Protein AF-A0A4S2RS09-F1 (afdb_monomer)

Radius of gyration: 14.32 Å; Cα contacts (8 Å, |Δi|>4): 68; chains: 1; bounding box: 37×28×32 Å

Structure (mmCIF, N/CA/C/O backbone):
data_AF-A0A4S2RS09-F1
#
_entry.id   AF-A0A4S2RS09-F1
#
loop_
_atom_site.group_PDB
_atom_site.id
_atom_site.type_symbol
_atom_site.label_atom_id
_atom_site.label_alt_id
_atom_site.label_comp_id
_atom_site.label_asym_id
_atom_site.label_entity_id
_atom_site.label_seq_id
_atom_site.pdbx_PDB_ins_code
_atom_site.Cartn_x
_atom_site.Cartn_y
_atom_site.Cartn_z
_atom_site.occupancy
_atom_site.B_iso_or_equiv
_atom_site.auth_seq_id
_atom_site.auth_comp_id
_atom_site.auth_asym_id
_atom_site.auth_atom_id
_atom_site.pdbx_PDB_model_num
ATOM 1 N N . VAL A 1 1 ? -8.182 -3.246 1.856 1.00 58.41 1 VAL A N 1
ATOM 2 C CA . VAL A 1 1 ? -7.180 -2.552 1.011 1.00 58.41 1 VAL A CA 1
ATOM 3 C C . VAL A 1 1 ? -7.878 -2.077 -0.249 1.00 58.41 1 VAL A C 1
ATOM 5 O O . VAL A 1 1 ? -8.568 -2.885 -0.861 1.00 58.41 1 VAL A O 1
ATOM 8 N N . GLY A 1 2 ? -7.763 -0.795 -0.602 1.00 61.09 2 GLY A N 1
ATOM 9 C CA . GLY A 1 2 ? -8.271 -0.288 -1.880 1.00 61.09 2 GLY A CA 1
ATOM 10 C C . GLY A 1 2 ? -7.241 -0.529 -2.984 1.00 61.09 2 GLY A C 1
ATOM 11 O O . GLY A 1 2 ? -6.159 0.050 -2.932 1.00 61.09 2 GLY A O 1
ATOM 12 N N . MET A 1 3 ? -7.562 -1.395 -3.948 1.00 61.94 3 MET A N 1
ATOM 13 C CA . MET A 1 3 ? -6.738 -1.669 -5.135 1.00 61.94 3 MET A CA 1
ATOM 14 C C . MET A 1 3 ? -7.396 -1.046 -6.366 1.00 61.94 3 MET A C 1
ATOM 16 O O . MET A 1 3 ? -8.609 -1.171 -6.515 1.00 61.94 3 MET A O 1
ATOM 20 N N . ARG A 1 4 ? -6.604 -0.452 -7.270 1.00 56.59 4 ARG A N 1
ATOM 21 C CA . ARG A 1 4 ? -7.071 0.073 -8.574 1.00 56.59 4 ARG A CA 1
ATOM 22 C C . ARG A 1 4 ? -8.224 1.067 -8.466 1.00 56.59 4 ARG A C 1
ATOM 24 O O . ARG A 1 4 ? -9.247 0.954 -9.138 1.00 56.59 4 ARG A O 1
ATOM 31 N N . VAL A 1 5 ? -8.050 2.043 -7.592 1.00 52.91 5 VAL A N 1
ATOM 32 C CA . VAL A 1 5 ? -8.993 3.143 -7.466 1.00 52.91 5 VAL A CA 1
ATOM 33 C C . VAL A 1 5 ? -8.323 4.368 -8.070 1.00 52.91 5 VAL A C 1
ATOM 35 O O . VAL A 1 5 ? -7.560 5.052 -7.393 1.00 52.91 5 VAL A O 1
ATOM 38 N N . ASP A 1 6 ? -8.579 4.644 -9.353 1.00 54.38 6 ASP A N 1
ATOM 39 C CA . ASP A 1 6 ? -8.396 6.012 -9.835 1.00 54.38 6 ASP A CA 1
ATOM 40 C C . ASP A 1 6 ? -9.457 6.858 -9.128 1.00 54.38 6 ASP A C 1
ATOM 42 O O . ASP A 1 6 ? -10.651 6.782 -9.443 1.00 54.38 6 ASP A O 1
ATOM 46 N N . ALA A 1 7 ? -9.005 7.626 -8.135 1.00 53.81 7 ALA A N 1
ATOM 47 C CA . ALA A 1 7 ? -9.826 8.496 -7.300 1.00 53.81 7 ALA A CA 1
ATOM 48 C C . ALA A 1 7 ? -10.620 9.541 -8.108 1.00 53.81 7 ALA A C 1
ATOM 50 O O . ALA A 1 7 ? -11.478 10.218 -7.558 1.00 53.81 7 ALA A O 1
ATOM 51 N N . ARG A 1 8 ? -10.365 9.673 -9.417 1.00 50.97 8 ARG A N 1
ATOM 52 C CA . ARG A 1 8 ? -11.094 10.562 -10.332 1.00 50.97 8 ARG A CA 1
ATOM 53 C C . ARG A 1 8 ? -12.327 9.923 -10.966 1.00 50.97 8 ARG A C 1
ATOM 55 O O . ARG A 1 8 ? -13.043 10.583 -11.719 1.00 50.97 8 ARG A O 1
ATOM 62 N N . THR A 1 9 ? -12.582 8.643 -10.710 1.00 57.03 9 THR A N 1
ATOM 63 C CA . THR A 1 9 ? -13.740 7.943 -11.272 1.00 57.03 9 THR A CA 1
ATOM 64 C C . THR A 1 9 ? -14.921 7.980 -10.307 1.00 57.03 9 THR A C 1
ATOM 66 O O . THR A 1 9 ? -14.780 7.743 -9.114 1.00 57.03 9 THR A O 1
ATOM 69 N N . ARG A 1 10 ? -16.142 8.185 -10.818 1.00 60.31 10 ARG A N 1
ATOM 70 C CA . ARG A 1 10 ? -17.366 8.097 -9.991 1.00 60.31 10 ARG A CA 1
ATOM 71 C C . ARG A 1 10 ? -17.502 6.758 -9.251 1.00 60.31 10 ARG A C 1
ATOM 73 O O . ARG A 1 10 ? -18.122 6.701 -8.192 1.00 60.31 10 ARG A O 1
ATOM 80 N N . SER A 1 11 ? -16.931 5.690 -9.807 1.00 59.38 11 SER A N 1
ATOM 81 C CA . SER A 1 11 ? -16.899 4.360 -9.196 1.00 59.38 11 SER A CA 1
ATOM 82 C C . SER A 1 11 ? -16.005 4.304 -7.952 1.00 59.38 11 SER A C 1
ATOM 84 O O . SER A 1 11 ? -16.367 3.626 -6.992 1.00 59.38 11 SER A O 1
ATOM 86 N N . ALA A 1 12 ? -14.894 5.049 -7.931 1.00 63.72 12 ALA A N 1
ATOM 87 C CA . ALA A 1 12 ? -14.038 5.207 -6.756 1.00 63.72 12 ALA A CA 1
ATOM 88 C C . ALA A 1 12 ? -14.786 5.856 -5.589 1.00 63.72 12 ALA A C 1
ATOM 90 O O . ALA A 1 12 ? -14.810 5.310 -4.486 1.00 63.72 12 ALA A O 1
ATOM 91 N N . ASP A 1 13 ? -15.470 6.968 -5.861 1.00 66.12 13 ASP A N 1
ATOM 92 C CA . ASP A 1 13 ? -16.268 7.683 -4.861 1.00 66.12 13 ASP A CA 1
ATOM 93 C C . ASP A 1 13 ? -17.395 6.813 -4.294 1.00 66.12 13 ASP A C 1
ATOM 95 O O .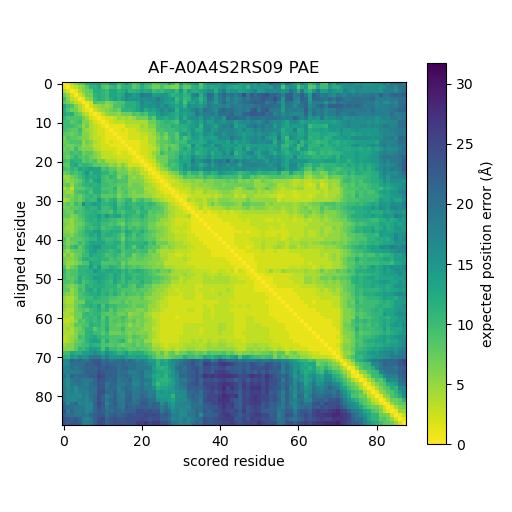 ASP A 1 13 ? -17.723 6.877 -3.109 1.00 66.12 13 ASP A O 1
ATOM 99 N N . GLN A 1 14 ? -18.023 5.995 -5.143 1.00 68.88 14 GLN A N 1
ATOM 100 C CA . GLN A 1 14 ? -19.102 5.108 -4.719 1.00 68.88 14 GLN A CA 1
ATOM 101 C C . GLN A 1 14 ? -18.591 3.940 -3.868 1.00 68.88 14 GLN A C 1
ATOM 103 O O . GLN A 1 14 ? -19.234 3.597 -2.876 1.00 68.88 14 GLN A O 1
ATOM 108 N N . LEU A 1 15 ? -17.430 3.374 -4.210 1.00 69.31 15 LEU A N 1
ATOM 109 C CA . LEU A 1 15 ? -16.762 2.366 -3.388 1.00 69.31 15 LEU A CA 1
ATOM 110 C C . LEU A 1 15 ? -16.359 2.942 -2.024 1.00 69.31 15 LEU A C 1
ATOM 112 O O . LEU A 1 15 ? -16.560 2.280 -1.009 1.00 69.31 15 LEU A O 1
ATOM 116 N N . HIS A 1 16 ? -15.854 4.178 -1.990 1.00 68.94 16 HIS A N 1
ATOM 117 C CA . HIS A 1 16 ? -15.479 4.850 -0.747 1.00 68.94 16 HIS A CA 1
ATOM 118 C C . HIS A 1 16 ? -16.681 5.006 0.194 1.00 68.94 16 HIS A C 1
ATOM 120 O O . HIS A 1 16 ? -16.645 4.498 1.312 1.00 68.94 16 HIS A O 1
ATOM 126 N N . ARG A 1 17 ? -17.793 5.571 -0.301 1.00 70.94 17 ARG A N 1
ATOM 127 C CA . ARG A 1 17 ? -19.038 5.718 0.479 1.00 70.94 17 ARG A CA 1
ATOM 128 C C . ARG A 1 17 ? -19.611 4.386 0.972 1.00 70.94 17 ARG A C 1
ATOM 130 O O . ARG A 1 17 ? -20.188 4.322 2.052 1.00 70.94 17 ARG A O 1
ATOM 137 N N . PHE A 1 18 ? -19.480 3.316 0.188 1.00 71.75 18 PHE A N 1
ATOM 138 C CA . PHE A 1 18 ? -19.913 1.984 0.611 1.00 71.75 18 PHE A CA 1
ATOM 139 C C . PHE A 1 18 ? -19.047 1.436 1.754 1.00 71.75 18 PHE A C 1
ATOM 141 O O . PHE A 1 18 ? -19.581 0.911 2.728 1.00 71.75 18 PHE A O 1
ATOM 148 N N . ILE A 1 19 ? -17.723 1.586 1.659 1.00 69.06 19 ILE A N 1
ATOM 149 C CA . ILE A 1 19 ? -16.780 1.130 2.689 1.00 69.06 19 ILE A CA 1
ATOM 150 C C . ILE A 1 19 ? -16.945 1.928 3.990 1.00 69.06 19 ILE A C 1
ATOM 152 O O . ILE A 1 19 ? -16.895 1.326 5.062 1.00 69.06 19 ILE A O 1
ATOM 156 N N . GLU A 1 20 ? -17.217 3.236 3.914 1.00 69.00 20 GLU A N 1
ATOM 157 C CA . GLU A 1 20 ? -17.568 4.061 5.083 1.00 69.00 20 GLU A CA 1
ATOM 158 C C . GLU A 1 20 ? -18.768 3.480 5.850 1.00 69.00 20 GLU A C 1
ATOM 160 O O . GLU A 1 20 ? -18.759 3.438 7.077 1.00 69.00 20 GLU A O 1
ATOM 165 N N . GLY A 1 21 ? -19.767 2.942 5.140 1.00 70.00 21 GLY A N 1
ATOM 166 C CA . GLY A 1 21 ? -20.933 2.294 5.747 1.00 70.00 21 GLY A CA 1
ATOM 167 C C . GLY A 1 21 ? -20.652 0.947 6.426 1.00 70.00 21 GLY A C 1
ATOM 168 O O . GLY A 1 21 ? -21.473 0.487 7.217 1.00 70.00 21 GLY A O 1
ATOM 169 N N . LEU A 1 22 ? -19.510 0.307 6.146 1.00 71.38 22 LEU A N 1
ATOM 170 C CA . LEU A 1 22 ? -19.132 -0.982 6.740 1.00 71.38 22 LEU A CA 1
ATOM 171 C C . LEU A 1 22 ? -18.404 -0.837 8.085 1.00 71.38 22 LEU A C 1
ATOM 173 O O . LEU A 1 22 ? -18.150 -1.848 8.738 1.00 71.38 22 LEU A O 1
ATOM 177 N N . ASN A 1 23 ? -18.064 0.388 8.511 1.00 65.62 23 ASN A N 1
ATOM 178 C CA . ASN A 1 23 ? -17.302 0.658 9.739 1.00 65.62 23 ASN A CA 1
ATOM 179 C C . ASN A 1 23 ? -15.962 -0.113 9.825 1.00 65.62 23 ASN A C 1
ATOM 181 O O . ASN A 1 23 ? -15.443 -0.369 10.913 1.00 65.62 23 ASN A O 1
ATOM 185 N N . LEU A 1 24 ? -15.395 -0.498 8.676 1.00 69.69 24 LEU A N 1
ATOM 186 C CA . LEU A 1 24 ? -14.125 -1.216 8.603 1.00 69.69 24 LEU A CA 1
ATOM 187 C C . LEU A 1 24 ? -12.957 -0.227 8.486 1.00 69.69 24 LEU A C 1
ATOM 189 O O . LEU A 1 24 ? -13.038 0.718 7.697 1.00 69.69 24 LEU A O 1
ATOM 193 N N . PRO A 1 25 ? -11.839 -0.449 9.201 1.00 67.06 25 PRO A N 1
ATOM 194 C CA . PRO A 1 25 ? -10.662 0.394 9.062 1.00 67.06 25 PRO A CA 1
ATOM 195 C C . PRO A 1 25 ? -10.025 0.193 7.681 1.00 67.06 25 PRO A C 1
ATOM 197 O O . PRO A 1 25 ? -9.661 -0.920 7.289 1.00 67.06 25 PRO A O 1
ATOM 200 N N . VAL A 1 26 ? -9.856 1.284 6.937 1.00 72.56 26 VAL A N 1
ATOM 201 C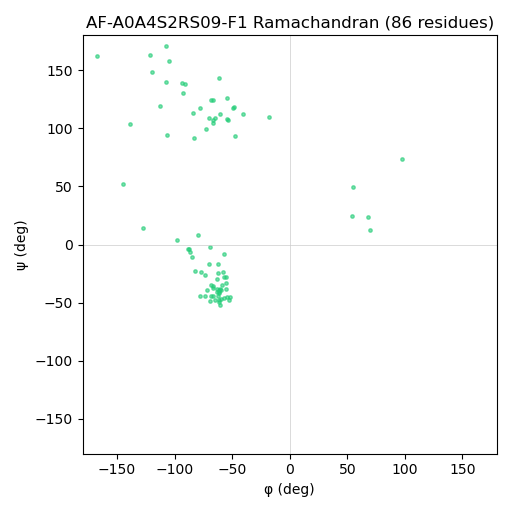 CA . VAL A 1 26 ? -9.076 1.277 5.696 1.00 72.56 26 VAL A CA 1
ATOM 202 C C . VAL A 1 26 ? -7.594 1.306 6.053 1.00 72.56 26 VAL A C 1
ATOM 204 O O . VAL A 1 26 ? -7.125 2.269 6.639 1.00 72.56 26 VAL A O 1
ATOM 207 N N . LEU A 1 27 ? -6.853 0.256 5.688 1.00 74.50 27 LEU A N 1
ATOM 208 C CA . LEU A 1 27 ? -5.424 0.139 6.011 1.00 74.50 27 LEU A CA 1
ATOM 209 C C . LEU A 1 27 ? -4.523 0.995 5.106 1.00 74.50 27 LEU A C 1
ATOM 211 O O . LEU A 1 27 ? -3.587 1.617 5.590 1.00 74.50 27 LEU A O 1
ATOM 215 N N . SER A 1 28 ? -4.776 0.996 3.793 1.00 75.06 28 SER A N 1
ATOM 216 C CA . SER A 1 28 ? -3.998 1.749 2.800 1.00 75.06 28 SER A CA 1
ATOM 217 C C . SER A 1 28 ? -4.711 1.791 1.439 1.00 75.06 28 SER A C 1
ATOM 219 O O . SER A 1 28 ? -5.591 0.958 1.159 1.00 75.06 28 SER A O 1
ATOM 221 N N . TYR A 1 29 ? -4.291 2.737 0.596 1.00 76.75 29 TYR A N 1
ATOM 222 C CA . TYR A 1 29 ? -4.614 2.834 -0.828 1.00 76.75 29 TYR A CA 1
ATOM 223 C C . TYR A 1 29 ? -3.344 2.592 -1.638 1.00 76.75 29 TYR A C 1
ATOM 225 O O . TYR A 1 29 ? -2.379 3.347 -1.520 1.00 76.75 29 TYR A O 1
ATOM 233 N N . LEU A 1 30 ? -3.356 1.552 -2.468 1.00 82.12 30 LEU A N 1
ATOM 234 C CA . LEU A 1 30 ? -2.229 1.236 -3.338 1.00 82.12 30 LEU A CA 1
ATOM 235 C C . LEU A 1 30 ? -2.435 1.901 -4.699 1.00 82.12 30 LEU A C 1
ATOM 237 O O . LEU A 1 30 ? -3.511 1.796 -5.298 1.00 82.12 30 LEU A O 1
ATOM 241 N N . ARG A 1 31 ? -1.408 2.602 -5.185 1.00 78.94 31 ARG A N 1
ATOM 242 C CA . ARG A 1 31 ? -1.457 3.288 -6.481 1.00 78.94 31 ARG A CA 1
ATOM 243 C C . ARG A 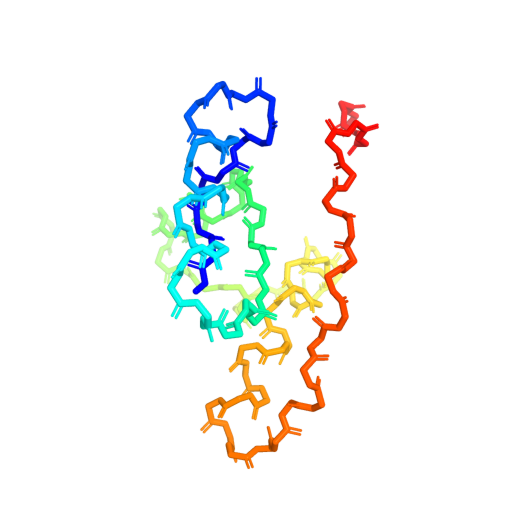1 31 ? -1.670 2.311 -7.628 1.00 78.94 31 ARG A C 1
ATOM 245 O O . ARG A 1 31 ? -1.080 1.235 -7.672 1.00 78.94 31 ARG A O 1
ATOM 252 N N . ASP A 1 32 ? -2.441 2.762 -8.609 1.00 72.38 32 ASP A N 1
ATOM 253 C CA . ASP A 1 32 ? -2.532 2.105 -9.905 1.00 72.38 32 ASP A CA 1
ATOM 254 C C . ASP A 1 32 ? -1.354 2.563 -10.779 1.00 72.38 32 ASP A C 1
ATOM 256 O O . ASP A 1 32 ? -1.387 3.631 -11.391 1.00 72.38 32 ASP A O 1
ATOM 260 N N . THR A 1 33 ? -0.246 1.818 -10.740 1.00 77.00 33 THR A N 1
ATOM 261 C CA . THR A 1 33 ? 0.957 2.115 -11.530 1.00 77.00 33 THR A CA 1
ATOM 262 C C . THR A 1 33 ? 1.286 0.970 -12.480 1.00 77.00 33 THR A C 1
ATOM 264 O O . THR A 1 33 ? 1.111 -0.209 -12.167 1.00 77.00 33 THR A O 1
ATOM 267 N N . GLN A 1 34 ? 1.868 1.319 -13.631 1.00 81.56 34 GLN A N 1
ATOM 268 C CA . GLN A 1 34 ? 2.397 0.338 -14.585 1.00 81.56 34 GLN A CA 1
ATOM 269 C C . GLN A 1 34 ? 3.537 -0.506 -13.996 1.00 81.56 34 GLN A C 1
ATOM 271 O O . GLN A 1 34 ? 3.838 -1.569 -14.531 1.00 81.56 34 GLN A O 1
ATOM 276 N N . ASN A 1 35 ? 4.143 -0.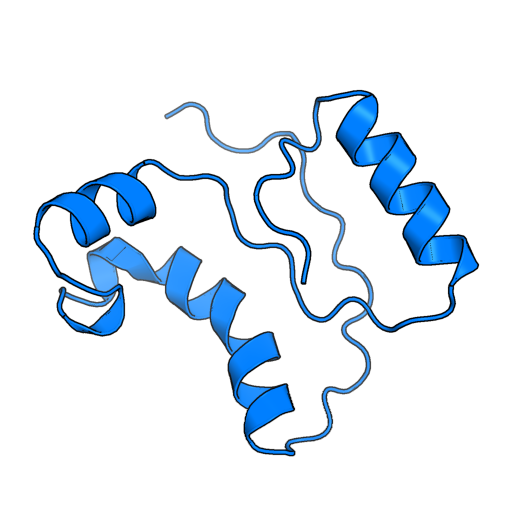062 -12.890 1.00 83.81 35 ASN A N 1
ATOM 277 C CA . ASN A 1 35 ? 5.230 -0.757 -12.210 1.00 83.81 35 ASN A CA 1
ATOM 278 C C . ASN A 1 35 ? 4.820 -2.185 -11.807 1.00 83.81 35 ASN A C 1
ATOM 280 O O . ASN A 1 35 ? 5.524 -3.142 -12.119 1.00 83.81 35 ASN A O 1
ATOM 284 N N . TYR A 1 36 ? 3.626 -2.353 -11.226 1.00 84.12 36 TYR A N 1
ATOM 285 C CA . TYR A 1 36 ? 3.097 -3.675 -10.867 1.00 84.12 36 TYR A CA 1
ATOM 286 C C . TYR A 1 36 ? 2.914 -4.587 -12.085 1.00 84.12 36 TYR A C 1
ATOM 288 O O . TYR A 1 36 ? 3.242 -5.770 -12.031 1.00 84.12 36 TYR A O 1
ATOM 296 N N . VAL A 1 37 ? 2.404 -4.036 -13.192 1.00 86.50 37 VAL A N 1
ATOM 297 C CA . VAL A 1 37 ? 2.171 -4.786 -14.436 1.00 86.50 37 VAL A CA 1
ATOM 298 C C . VAL A 1 37 ? 3.494 -5.234 -15.056 1.00 86.50 37 VAL A C 1
ATOM 300 O O . VAL A 1 37 ? 3.622 -6.384 -15.468 1.00 86.50 37 VAL A O 1
ATOM 303 N N . GLN A 1 38 ? 4.487 -4.344 -15.095 1.00 88.38 38 GLN A N 1
ATOM 304 C CA . GLN A 1 38 ? 5.810 -4.635 -15.644 1.00 88.38 38 GLN A CA 1
ATOM 305 C C . GLN A 1 38 ? 6.543 -5.694 -14.819 1.00 88.38 38 GLN A C 1
ATOM 307 O O . GLN A 1 38 ? 7.035 -6.666 -15.382 1.00 88.38 38 GLN A O 1
ATOM 312 N N . LEU A 1 39 ? 6.575 -5.549 -13.492 1.00 90.62 39 LEU A N 1
ATOM 313 C CA . LEU A 1 39 ? 7.217 -6.523 -12.608 1.00 90.62 39 LEU A CA 1
ATOM 314 C C . LEU A 1 39 ? 6.585 -7.910 -12.751 1.00 90.62 39 LEU A C 1
ATOM 316 O O . 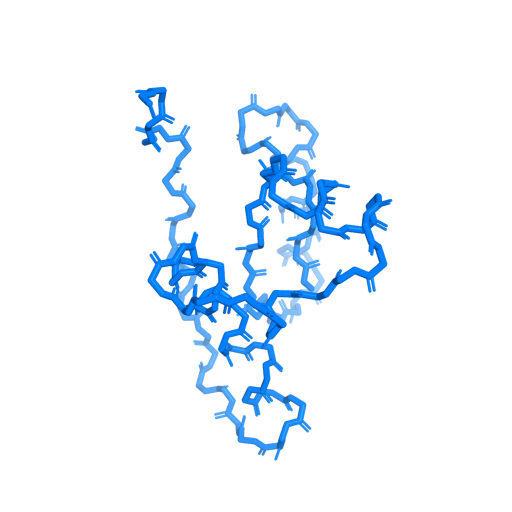LEU A 1 39 ? 7.301 -8.885 -12.974 1.00 90.62 39 LEU A O 1
ATOM 320 N N . ALA A 1 40 ? 5.251 -7.988 -12.745 1.00 90.38 40 ALA A N 1
ATOM 321 C CA . 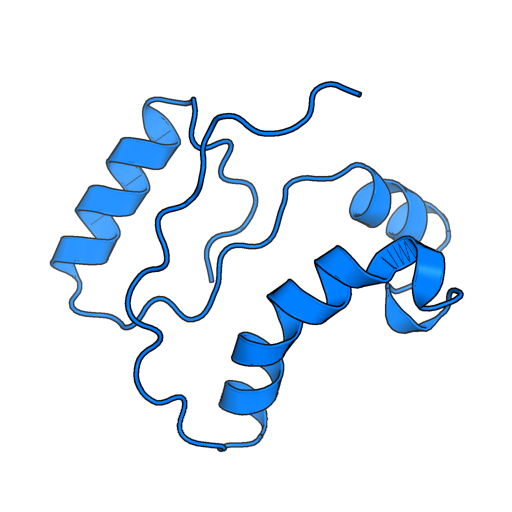ALA A 1 40 ? 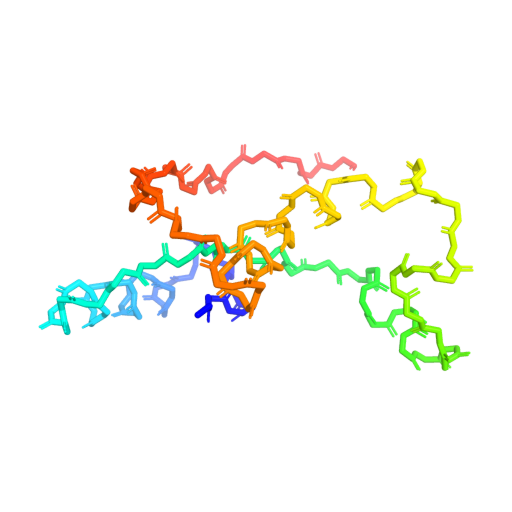4.537 -9.247 -12.932 1.00 90.38 40 ALA A CA 1
ATOM 322 C C . ALA A 1 40 ? 4.831 -9.895 -14.297 1.00 90.38 40 ALA A C 1
ATOM 324 O O . ALA A 1 40 ? 5.019 -11.109 -14.364 1.00 90.38 40 ALA A O 1
ATOM 325 N N . ALA A 1 41 ? 4.932 -9.104 -15.373 1.00 91.69 41 ALA A N 1
ATOM 326 C CA . ALA A 1 41 ? 5.295 -9.604 -16.702 1.00 91.69 41 ALA A CA 1
ATOM 327 C C . ALA A 1 41 ? 6.701 -10.232 -16.748 1.00 91.69 41 ALA A C 1
ATOM 329 O O . ALA A 1 41 ? 6.962 -11.094 -17.585 1.00 91.69 41 ALA A O 1
ATOM 330 N N . HIS A 1 42 ? 7.588 -9.831 -15.835 1.00 93.94 42 HIS A N 1
ATOM 331 C CA . HIS A 1 42 ? 8.932 -10.384 -15.678 1.00 93.94 42 HIS A CA 1
ATOM 332 C C . HIS A 1 42 ? 9.044 -11.438 -14.564 1.00 93.94 42 HIS A C 1
ATOM 334 O O . HIS A 1 42 ? 10.143 -11.927 -14.312 1.00 93.94 42 HIS A O 1
ATOM 340 N N . GLY A 1 43 ? 7.939 -11.809 -13.905 1.00 94.25 43 GLY A N 1
ATOM 341 C CA . GLY A 1 43 ? 7.957 -12.740 -12.771 1.00 94.25 43 GLY A CA 1
ATOM 342 C C . GLY A 1 43 ? 8.649 -12.178 -11.524 1.00 94.25 43 GLY A C 1
ATOM 343 O O . GLY A 1 43 ? 9.141 -12.949 -10.706 1.00 94.25 43 GLY A O 1
ATOM 344 N N . LEU A 1 44 ? 8.707 -10.851 -11.400 1.00 94.75 44 LEU A N 1
ATOM 345 C CA . LEU A 1 44 ? 9.331 -10.131 -10.294 1.00 94.75 44 LEU A CA 1
ATOM 346 C C . LEU A 1 44 ? 8.274 -9.547 -9.353 1.00 94.75 44 LEU A C 1
ATOM 348 O O . LEU A 1 44 ? 7.132 -9.273 -9.732 1.00 94.75 44 LEU A O 1
ATOM 352 N N . THR A 1 45 ? 8.694 -9.290 -8.125 1.00 91.62 45 THR A N 1
ATOM 353 C CA . THR A 1 45 ? 7.958 -8.558 -7.098 1.00 91.62 45 THR A CA 1
ATOM 354 C C . THR A 1 45 ? 8.577 -7.176 -6.875 1.00 91.62 45 THR A C 1
ATOM 356 O O . THR A 1 45 ? 9.668 -6.873 -7.361 1.00 91.62 45 THR A O 1
ATOM 359 N N . LEU A 1 46 ? 7.898 -6.319 -6.102 1.00 89.19 46 LEU A N 1
ATOM 360 C CA . LEU A 1 46 ? 8.454 -5.026 -5.675 1.00 89.19 46 LEU A CA 1
ATOM 361 C C . LEU A 1 46 ? 9.785 -5.175 -4.918 1.00 89.19 46 LEU A C 1
ATOM 363 O O . LEU A 1 46 ? 10.611 -4.268 -4.955 1.00 89.19 46 LEU A O 1
ATOM 367 N N . TRP A 1 47 ? 9.992 -6.309 -4.247 1.00 90.75 47 TRP A N 1
ATOM 368 C CA . TRP A 1 47 ? 11.161 -6.567 -3.406 1.00 90.75 47 TRP A CA 1
ATOM 369 C C . TRP A 1 47 ? 12.373 -7.086 -4.183 1.00 90.75 47 TRP A C 1
ATOM 371 O O . TRP A 1 47 ? 13.472 -7.118 -3.636 1.00 90.75 47 TRP A O 1
ATOM 381 N N . ASP A 1 48 ? 12.195 -7.451 -5.454 1.00 92.62 48 ASP A N 1
ATOM 382 C CA . ASP A 1 48 ? 13.269 -7.984 -6.302 1.00 92.62 48 ASP A CA 1
ATOM 383 C C . ASP A 1 48 ? 14.063 -6.888 -7.029 1.00 92.62 48 ASP A C 1
ATOM 385 O O . ASP A 1 48 ? 15.037 -7.173 -7.729 1.00 92.62 48 ASP A O 1
ATOM 389 N N . ILE A 1 49 ? 13.657 -5.621 -6.894 1.00 90.62 49 ILE A N 1
ATOM 390 C CA . ILE A 1 49 ? 14.306 -4.484 -7.551 1.00 90.62 49 ILE A CA 1
ATOM 391 C C . ILE A 1 49 ? 14.808 -3.447 -6.548 1.00 90.62 49 ILE A C 1
ATOM 393 O O . ILE A 1 49 ? 14.415 -3.422 -5.386 1.00 90.62 49 ILE A O 1
ATOM 397 N N . ALA A 1 50 ? 15.708 -2.573 -7.008 1.00 91.31 50 ALA A N 1
ATOM 398 C CA . ALA A 1 50 ? 16.304 -1.540 -6.167 1.00 91.31 50 ALA A CA 1
ATOM 399 C C . ALA A 1 50 ? 15.216 -0.679 -5.479 1.00 91.31 50 ALA A C 1
ATOM 401 O O . ALA A 1 50 ? 14.403 -0.081 -6.194 1.00 91.31 50 ALA A O 1
ATOM 402 N N . PRO A 1 51 ? 15.233 -0.533 -4.134 1.00 86.31 51 PRO A N 1
ATOM 403 C CA . PRO A 1 51 ? 14.189 0.180 -3.389 1.00 86.31 51 PRO A CA 1
ATOM 404 C C . PRO A 1 51 ? 13.951 1.610 -3.872 1.00 86.31 51 PRO A C 1
ATOM 406 O O . PRO A 1 51 ? 12.817 2.069 -3.922 1.00 86.31 51 PRO A O 1
ATOM 409 N N . SER A 1 52 ? 14.998 2.293 -4.344 1.00 88.94 52 SER A N 1
ATOM 410 C CA . SER A 1 52 ? 14.895 3.647 -4.901 1.00 88.94 52 SER A CA 1
ATOM 411 C C . SER A 1 52 ? 13.933 3.766 -6.090 1.00 88.94 52 SER A C 1
ATOM 413 O O . SER A 1 52 ? 13.409 4.851 -6.334 1.00 88.94 52 SER A O 1
ATOM 415 N N . ARG A 1 53 ? 13.665 2.674 -6.820 1.00 86.69 53 ARG A N 1
ATOM 416 C CA . ARG A 1 53 ? 12.711 2.647 -7.943 1.00 86.69 53 ARG A CA 1
ATOM 417 C C . ARG A 1 53 ? 11.261 2.474 -7.501 1.00 86.69 53 ARG A C 1
ATOM 419 O O . ARG A 1 53 ? 10.362 2.845 -8.247 1.00 86.69 53 ARG A O 1
ATOM 426 N N . VAL A 1 54 ? 11.043 1.925 -6.309 1.00 88.88 54 VAL A N 1
ATOM 427 C CA . VAL A 1 54 ? 9.723 1.521 -5.792 1.00 88.88 54 VAL A CA 1
ATOM 428 C C . VAL A 1 54 ? 9.418 2.109 -4.424 1.00 88.88 54 VAL A C 1
ATOM 430 O O . VAL A 1 54 ? 8.477 1.688 -3.764 1.00 88.88 54 VAL A O 1
ATOM 433 N N . GLN A 1 55 ? 10.190 3.106 -4.000 1.00 89.00 55 GLN A N 1
ATOM 434 C CA . GLN A 1 55 ? 10.146 3.667 -2.654 1.00 89.00 55 GLN A CA 1
ATOM 435 C C . GLN A 1 55 ? 8.725 4.070 -2.238 1.00 89.00 55 GLN A C 1
ATOM 437 O O . GLN A 1 55 ? 8.261 3.701 -1.165 1.00 89.00 55 GLN A O 1
ATOM 442 N N . ARG A 1 56 ? 7.996 4.747 -3.133 1.00 85.31 56 ARG A N 1
ATOM 443 C CA . ARG A 1 56 ? 6.608 5.163 -2.880 1.00 85.31 56 ARG A CA 1
ATOM 444 C C . ARG A 1 56 ? 5.646 3.979 -2.767 1.00 85.31 56 ARG A C 1
ATOM 446 O O . ARG A 1 56 ? 4.688 4.054 -2.010 1.00 85.31 56 ARG A O 1
ATOM 453 N N . ASP A 1 57 ? 5.869 2.917 -3.541 1.00 87.56 57 ASP A N 1
ATOM 454 C CA . ASP A 1 57 ? 5.048 1.707 -3.460 1.00 87.56 57 ASP A CA 1
ATOM 455 C C . ASP A 1 57 ? 5.320 1.007 -2.120 1.00 87.56 57 ASP A C 1
ATOM 457 O O . ASP A 1 57 ? 4.385 0.736 -1.374 1.00 87.56 57 ASP A O 1
ATOM 461 N N . ILE A 1 58 ? 6.594 0.821 -1.758 1.00 89.00 58 ILE A N 1
ATOM 462 C CA . ILE A 1 58 ? 7.024 0.260 -0.466 1.00 89.00 58 ILE A CA 1
ATOM 463 C C . ILE A 1 58 ? 6.380 1.011 0.710 1.00 89.00 58 ILE A C 1
ATOM 465 O O . ILE A 1 58 ? 5.807 0.384 1.599 1.00 89.00 58 ILE A O 1
ATOM 469 N N . GLU A 1 59 ? 6.408 2.345 0.693 1.00 88.44 59 GLU A N 1
ATOM 470 C CA . GLU A 1 59 ? 5.789 3.182 1.730 1.00 88.44 59 GLU A CA 1
ATOM 471 C C . GLU A 1 59 ? 4.276 2.943 1.856 1.00 88.44 59 GLU A C 1
ATOM 473 O O . GLU A 1 59 ? 3.751 2.876 2.966 1.00 88.44 59 GLU A O 1
ATOM 478 N N . GLN A 1 60 ? 3.566 2.750 0.741 1.00 85.81 60 GLN A N 1
ATOM 479 C CA . GLN A 1 60 ? 2.129 2.454 0.752 1.00 85.81 60 GLN A CA 1
ATOM 480 C C . GLN A 1 60 ? 1.798 1.032 1.216 1.00 85.81 60 GLN A C 1
ATOM 482 O O . GLN A 1 60 ? 0.698 0.801 1.729 1.00 85.81 60 GLN A O 1
ATOM 487 N N . TRP A 1 61 ? 2.726 0.087 1.043 1.00 87.81 61 TRP A N 1
ATOM 488 C CA . TRP A 1 61 ? 2.599 -1.287 1.533 1.00 87.81 61 TRP A CA 1
ATOM 489 C C . TRP A 1 61 ? 2.854 -1.406 3.038 1.00 87.81 61 TRP A C 1
ATOM 491 O O . TRP A 1 61 ? 2.318 -2.324 3.660 1.00 87.81 61 TRP A O 1
ATOM 501 N N . GLN A 1 62 ? 3.596 -0.474 3.641 1.00 88.94 62 GLN A N 1
ATOM 502 C CA . GLN A 1 62 ? 3.988 -0.551 5.050 1.00 88.94 62 GLN A CA 1
ATOM 503 C C . GLN A 1 62 ? 2.805 -0.734 6.026 1.00 88.94 62 GLN A C 1
ATOM 505 O O . GLN A 1 62 ? 2.871 -1.655 6.840 1.00 88.94 62 GLN A O 1
ATOM 510 N N . PRO A 1 63 ? 1.676 0.001 5.918 1.00 85.25 63 PRO A N 1
ATOM 511 C CA . PRO A 1 63 ? 0.527 -0.207 6.807 1.00 85.25 63 PRO A CA 1
ATOM 512 C C . PRO A 1 63 ? -0.114 -1.597 6.677 1.00 85.25 63 PRO A C 1
ATOM 514 O O . PRO A 1 63 ? -0.678 -2.120 7.637 1.00 85.25 63 PRO A O 1
ATOM 517 N N . VAL A 1 64 ? -0.044 -2.203 5.485 1.00 85.44 64 VAL A N 1
ATOM 518 C CA . VAL A 1 64 ? -0.557 -3.559 5.240 1.00 85.44 64 VAL A CA 1
ATOM 519 C C . VAL A 1 64 ? 0.364 -4.589 5.887 1.00 85.44 64 VAL A C 1
ATOM 521 O O . VAL A 1 64 ? -0.127 -5.505 6.540 1.00 85.44 64 VAL A O 1
ATOM 524 N N . ILE A 1 65 ? 1.681 -4.421 5.737 1.00 89.44 65 ILE A N 1
ATOM 525 C CA . ILE A 1 65 ? 2.696 -5.293 6.344 1.00 89.44 65 ILE A CA 1
ATOM 526 C C . ILE A 1 65 ? 2.583 -5.246 7.866 1.00 89.44 65 ILE A C 1
ATOM 528 O O . ILE A 1 65 ? 2.496 -6.288 8.507 1.00 89.44 65 ILE A O 1
ATOM 532 N N . ASP A 1 66 ? 2.499 -4.046 8.439 1.00 88.44 66 ASP A N 1
ATOM 533 C CA . ASP A 1 66 ? 2.393 -3.879 9.886 1.00 88.44 66 ASP A CA 1
ATOM 534 C C . ASP A 1 66 ? 1.128 -4.544 10.447 1.00 88.44 66 ASP A C 1
ATOM 536 O O . ASP A 1 66 ? 1.196 -5.229 11.467 1.00 88.44 66 ASP A O 1
ATOM 540 N N . TRP A 1 67 ? -0.005 -4.432 9.746 1.00 86.25 67 TRP A N 1
ATOM 541 C CA . TRP A 1 67 ? -1.233 -5.130 10.126 1.00 86.25 67 TRP A CA 1
ATOM 542 C C . TRP A 1 67 ? -1.089 -6.660 10.085 1.00 86.25 67 TRP A C 1
ATOM 544 O O . TRP A 1 67 ? -1.522 -7.330 11.024 1.00 86.25 67 TRP A O 1
ATOM 554 N N . VAL A 1 68 ? -0.472 -7.217 9.033 1.00 87.75 68 VAL A N 1
ATOM 555 C CA . VAL A 1 68 ? -0.222 -8.670 8.920 1.00 87.75 68 VAL A CA 1
ATOM 556 C C . VAL A 1 68 ? 0.704 -9.161 10.034 1.00 87.75 68 VAL A C 1
ATOM 558 O O . VAL A 1 68 ? 0.463 -10.226 10.599 1.00 87.75 68 VAL A O 1
ATOM 561 N N . ASP A 1 69 ? 1.708 -8.364 10.400 1.00 90.12 69 ASP A N 1
ATOM 562 C CA . ASP A 1 69 ? 2.634 -8.657 11.499 1.00 90.12 69 ASP A CA 1
ATOM 563 C C . ASP A 1 69 ? 1.969 -8.583 12.888 1.00 90.12 69 ASP A C 1
ATOM 565 O O . ASP A 1 69 ? 2.625 -8.805 13.908 1.00 90.12 69 ASP A O 1
ATOM 569 N N . GLY A 1 70 ? 0.681 -8.232 12.967 1.00 83.88 70 GLY A N 1
ATOM 570 C CA . GLY A 1 70 ? -0.020 -8.032 14.231 1.00 83.88 70 GLY A CA 1
ATOM 571 C C . GLY A 1 70 ? 0.449 -6.786 14.983 1.00 83.88 70 GLY A C 1
ATOM 572 O O . GLY A 1 70 ? 0.090 -6.601 16.149 1.00 83.88 70 GLY A O 1
ATOM 573 N N . LYS A 1 71 ? 1.220 -5.900 14.335 1.00 81.50 71 LYS A N 1
ATOM 574 C CA . LYS A 1 71 ? 1.442 -4.554 14.854 1.00 81.50 71 LYS A CA 1
ATOM 575 C C . LYS A 1 71 ? 0.104 -3.852 14.696 1.00 81.50 71 LYS A C 1
ATOM 577 O O . LYS A 1 71 ? -0.347 -3.593 13.582 1.00 81.50 71 LYS A O 1
ATOM 582 N N . THR A 1 72 ? -0.575 -3.599 15.812 1.00 63.38 72 THR A N 1
ATOM 583 C CA . THR A 1 72 ? -1.820 -2.837 15.789 1.00 63.38 72 THR A CA 1
ATOM 584 C C . THR A 1 72 ? -1.545 -1.519 15.085 1.00 63.38 72 THR A C 1
ATOM 586 O O . THR A 1 72 ? -0.883 -0.639 15.635 1.00 63.38 72 THR A O 1
ATOM 589 N N . ALA A 1 73 ? -2.055 -1.384 13.864 1.00 54.38 73 ALA A N 1
ATOM 590 C CA . ALA A 1 73 ? -2.145 -0.094 13.229 1.00 54.38 73 ALA A CA 1
ATOM 591 C C . ALA A 1 73 ? -3.043 0.743 14.141 1.00 54.38 73 ALA A C 1
ATOM 593 O O . ALA A 1 73 ? -4.233 0.450 14.290 1.00 54.38 73 ALA A O 1
ATOM 594 N N . ALA A 1 74 ? -2.483 1.770 14.787 1.00 53.38 74 ALA A N 1
ATOM 595 C CA . ALA A 1 74 ? -3.304 2.905 15.174 1.00 53.38 74 ALA A CA 1
ATOM 596 C C . ALA A 1 74 ? -4.079 3.269 13.907 1.00 53.38 74 ALA A C 1
AT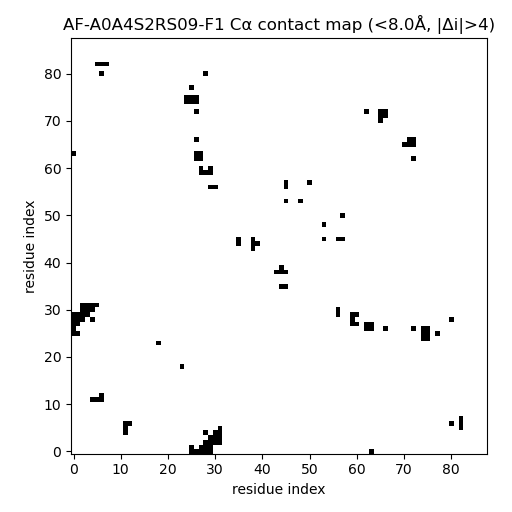OM 598 O O . ALA A 1 74 ? -3.433 3.496 12.884 1.00 53.38 74 ALA A O 1
ATOM 599 N N . ALA A 1 75 ? -5.415 3.164 13.950 1.00 48.50 75 ALA A N 1
ATOM 600 C CA . ALA A 1 75 ? -6.276 3.320 12.782 1.00 48.50 75 ALA A CA 1
ATOM 601 C C . ALA A 1 75 ? -5.729 4.479 11.945 1.00 48.50 75 ALA A C 1
ATOM 603 O O . ALA A 1 75 ? -5.684 5.594 12.476 1.00 48.50 75 ALA A O 1
ATOM 604 N N . PRO A 1 76 ? -5.198 4.232 10.731 1.00 49.66 76 PRO A N 1
ATOM 605 C CA . PRO A 1 76 ? -4.554 5.299 10.000 1.00 49.66 76 PRO A CA 1
ATOM 606 C C . PRO A 1 76 ? -5.664 6.295 9.702 1.00 49.66 76 PRO A C 1
ATOM 608 O O . PRO A 1 76 ? -6.605 5.995 8.964 1.00 49.66 76 PRO A O 1
ATOM 611 N N . ALA A 1 77 ? -5.600 7.444 10.382 1.00 46.69 77 ALA A N 1
ATOM 612 C CA . ALA A 1 77 ? -6.447 8.582 10.102 1.00 46.69 77 ALA A CA 1
ATOM 613 C C . ALA A 1 77 ? -6.365 8.766 8.597 1.00 46.69 77 ALA A C 1
ATOM 615 O O . ALA A 1 77 ? -5.258 8.889 8.074 1.00 46.69 77 ALA A O 1
ATOM 616 N N . ALA A 1 78 ? -7.514 8.644 7.935 1.00 49.12 78 ALA A N 1
ATOM 617 C CA . ALA A 1 78 ? -7.653 8.679 6.497 1.00 49.12 78 ALA A CA 1
ATOM 618 C C . ALA A 1 78 ? -6.878 9.883 5.951 1.00 49.12 78 ALA A C 1
ATOM 620 O O . ALA A 1 78 ? -7.375 11.008 5.939 1.00 49.12 78 ALA A O 1
ATOM 621 N N . VAL A 1 79 ? -5.623 9.664 5.555 1.00 46.84 79 VAL A N 1
ATOM 622 C CA . VAL A 1 79 ? -4.851 10.669 4.847 1.00 46.84 79 VAL A CA 1
ATOM 623 C C . VAL A 1 79 ? -5.477 10.671 3.475 1.00 46.84 79 VAL A C 1
ATOM 625 O O . VAL A 1 79 ? -5.289 9.748 2.683 1.00 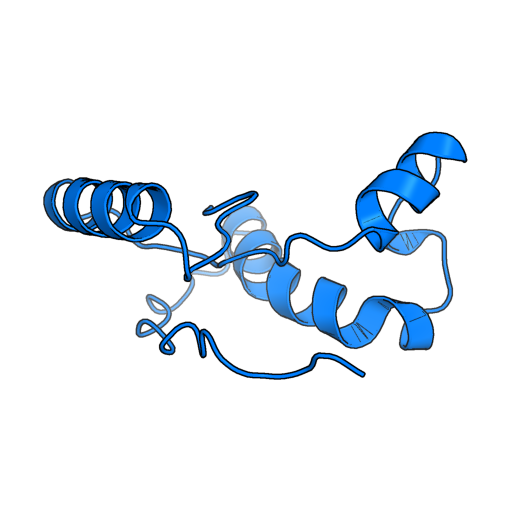46.84 79 VAL A O 1
ATOM 628 N N . VAL A 1 80 ? -6.341 11.672 3.314 1.00 44.16 80 VAL A N 1
ATOM 629 C CA . VAL A 1 80 ? -6.918 12.186 2.083 1.00 44.16 80 VAL A CA 1
ATOM 630 C C . VAL A 1 80 ? -6.084 11.716 0.903 1.00 44.16 80 VAL A C 1
ATOM 632 O O . VAL A 1 80 ? -4.939 12.131 0.727 1.00 44.16 80 VAL A O 1
ATOM 635 N N . ALA A 1 81 ? -6.670 10.806 0.128 1.00 44.75 81 ALA A N 1
ATOM 636 C CA . ALA A 1 81 ? -6.188 10.494 -1.197 1.00 44.75 81 ALA A CA 1
ATOM 637 C C . ALA A 1 81 ? -6.118 11.821 -1.954 1.00 44.75 81 ALA A C 1
ATOM 639 O O . ALA A 1 81 ? -7.156 12.395 -2.266 1.00 44.75 81 ALA A O 1
ATOM 640 N N . ASP A 1 82 ? -4.913 12.338 -2.183 1.00 39.22 82 ASP A N 1
ATOM 641 C CA . ASP A 1 82 ? -4.712 13.459 -3.089 1.00 39.22 82 ASP A CA 1
ATOM 642 C C . ASP A 1 82 ? -5.058 12.957 -4.504 1.00 39.22 82 ASP A C 1
ATOM 644 O O . ASP A 1 82 ? -4.303 12.154 -5.068 1.00 39.22 82 ASP A O 1
ATOM 648 N N . PRO A 1 83 ? -6.199 13.355 -5.104 1.00 43.00 83 PRO A N 1
ATOM 649 C CA . PRO A 1 83 ? -6.594 12.874 -6.419 1.00 43.00 83 PRO A CA 1
ATOM 650 C C . PRO A 1 83 ? -5.843 13.624 -7.530 1.00 43.00 83 PRO A C 1
ATOM 652 O O . PRO A 1 83 ? -6.183 13.477 -8.704 1.00 43.00 83 PRO A O 1
ATOM 655 N N . ALA A 1 84 ? -4.845 14.461 -7.224 1.00 40.16 84 ALA A N 1
ATOM 656 C CA . ALA A 1 84 ? -4.294 15.427 -8.169 1.00 40.16 84 ALA A CA 1
ATOM 657 C C . ALA A 1 84 ? -2.777 15.652 -8.027 1.00 40.16 84 ALA A C 1
ATOM 659 O O . ALA A 1 84 ? -2.319 16.787 -8.011 1.00 40.16 84 ALA A O 1
ATOM 660 N N . GLY A 1 85 ? -1.965 14.589 -8.035 1.00 39.62 85 GLY A N 1
ATOM 661 C CA . GLY A 1 85 ? -0.506 14.742 -8.042 1.00 39.62 85 GLY A CA 1
ATOM 662 C C . GLY A 1 85 ? 0.234 13.780 -8.967 1.00 39.62 85 GLY A C 1
ATOM 663 O O . GLY A 1 85 ? 0.496 12.647 -8.577 1.00 39.62 85 GLY A O 1
ATOM 664 N N . GLN A 1 86 ? 0.684 14.308 -10.114 1.00 42.97 86 GLN A N 1
ATOM 665 C CA . GLN A 1 86 ? 1.739 13.794 -11.015 1.00 42.97 86 GLN A CA 1
ATOM 666 C C . GLN A 1 86 ? 1.266 12.995 -12.241 1.00 42.97 86 GLN A C 1
ATOM 668 O O . GLN A 1 86 ? 1.454 11.786 -12.349 1.00 42.97 86 GLN A O 1
ATOM 673 N N . ALA A 1 87 ? 0.721 13.732 -13.214 1.00 33.66 87 ALA A N 1
ATOM 674 C CA . ALA A 1 87 ? 1.252 13.621 -14.569 1.00 33.66 87 ALA A CA 1
ATOM 675 C C . ALA A 1 87 ? 2.682 14.193 -14.546 1.00 33.66 87 ALA A C 1
ATOM 677 O O . ALA A 1 87 ? 2.876 15.315 -14.071 1.00 33.66 87 ALA A O 1
ATOM 678 N N . GLY A 1 88 ? 3.657 13.399 -14.979 1.00 30.67 88 GLY A N 1
ATOM 679 C CA . GLY A 1 88 ? 5.086 13.710 -14.957 1.00 30.67 88 GLY A CA 1
ATOM 680 C C . GLY A 1 88 ? 5.900 12.436 -15.052 1.00 30.67 88 GLY A C 1
ATOM 681 O O . GLY A 1 88 ? 5.859 11.668 -14.067 1.00 30.67 88 GLY A O 1
#

Secondary structure (DSSP, 8-state):
-B-S--TTSHHHHHHHHHHHTTTPPP--B----HHHHHHHHTT--GGGS-HHHHHHHHHHHHHHHHHHTT------------S-----

Foldseek 3Di:
DAEPQLVPDPVNVVVVVVVVVVPDQDQFHADPDCVCVVQVVVVHDCVRDDCVVCVVRVVRCVSVVCVVVVNPPPRPPPPDPPSDDDPD

pLDDT: mean 71.87, std 17.41, range [30.67, 94.75]

Solvent-accessible surface area (backbone atoms only — not comparable to full-atom values): 5637 Å² total; per-residue (Å²): 112,51,69,72,55,61,66,84,38,75,65,33,55,52,52,50,58,52,46,63,74,65,76,60,83,65,57,42,67,48,81,79,52,68,63,64,59,54,30,52,77,70,77,43,56,82,83,77,48,67,57,89,81,41,47,72,57,53,61,44,44,44,50,52,51,37,45,74,72,66,43,78,64,72,75,58,71,81,72,73,79,76,78,81,81,72,91,128

Sequence (88 aa):
VGMRVDARTRSADQLHRFIEGLNLPVLSYLRDTQNYVQLAAHGLTLWDIAPSRVQRDIEQWQPVIDWVDGKTAAAPAAVVADPAGQAG

Mean predicted aligned error: 10.53 Å